Protein AF-A0A1Q3CTD2-F1 (afdb_monomer_lite)

pLDDT: mean 78.39, std 18.93, range [36.75, 97.44]

Structure (mmCIF, N/CA/C/O backbone):
data_AF-A0A1Q3CTD2-F1
#
_entry.id   AF-A0A1Q3CTD2-F1
#
loop_
_atom_site.group_PDB
_atom_site.id
_atom_site.type_symbol
_atom_site.label_atom_id
_atom_site.label_alt_id
_atom_site.label_comp_id
_atom_site.label_asym_id
_atom_site.label_entity_id
_atom_site.label_seq_id
_atom_site.pdbx_PDB_ins_code
_atom_site.Cartn_x
_atom_site.Cartn_y
_atom_site.Cartn_z
_atom_site.occupancy
_atom_site.B_iso_or_equiv
_atom_site.auth_seq_id
_atom_site.auth_comp_id
_atom_site.auth_asym_id
_atom_site.auth_atom_id
_atom_site.pdbx_PDB_model_num
ATOM 1 N N . ALA A 1 1 ? -56.723 -56.336 -49.864 1.00 36.75 1 ALA A N 1
ATOM 2 C CA . ALA A 1 1 ? -56.429 -55.678 -48.579 1.00 36.75 1 ALA A CA 1
ATOM 3 C C . ALA A 1 1 ? -57.142 -54.336 -48.660 1.00 36.75 1 ALA A C 1
ATOM 5 O O . ALA A 1 1 ? -56.792 -53.576 -49.548 1.00 36.75 1 ALA A O 1
ATOM 6 N N . THR A 1 2 ? -58.337 -54.125 -48.093 1.00 57.25 2 THR A N 1
ATOM 7 C CA . THR A 1 2 ? -58.716 -54.082 -46.658 1.00 57.25 2 THR A CA 1
ATOM 8 C C . THR A 1 2 ? -57.668 -53.342 -45.829 1.00 57.25 2 THR A C 1
ATOM 10 O O . THR A 1 2 ? -56.484 -53.605 -46.013 1.00 57.25 2 THR A O 1
ATOM 13 N N . TRP A 1 3 ? -58.108 -52.371 -45.032 1.00 60.22 3 TRP A N 1
ATOM 14 C CA . TRP A 1 3 ? -57.888 -52.209 -43.589 1.00 60.22 3 TRP A CA 1
ATOM 15 C C . TRP A 1 3 ? -58.728 -50.981 -43.204 1.00 60.22 3 TRP A C 1
ATOM 17 O O . TRP A 1 3 ? -58.391 -49.837 -43.497 1.00 60.22 3 TRP A O 1
ATOM 27 N N . ASP A 1 4 ? -59.920 -51.320 -42.731 1.00 63.75 4 ASP A N 1
ATOM 28 C CA . ASP A 1 4 ? -60.794 -50.523 -41.882 1.00 63.75 4 ASP A CA 1
ATOM 29 C C . ASP A 1 4 ? -60.269 -50.723 -40.453 1.00 63.75 4 ASP A C 1
ATOM 31 O O . ASP A 1 4 ? -59.834 -51.835 -40.160 1.00 63.75 4 ASP A O 1
ATOM 35 N N . ASP A 1 5 ? -60.241 -49.673 -39.635 1.00 56.53 5 ASP A N 1
ATOM 36 C CA . ASP A 1 5 ? -60.400 -49.728 -38.173 1.00 56.53 5 ASP A CA 1
ATOM 37 C C . ASP A 1 5 ? -60.320 -48.286 -37.643 1.00 56.53 5 ASP A C 1
ATOM 39 O O . ASP A 1 5 ? -59.282 -47.632 -37.726 1.00 56.53 5 ASP A O 1
ATOM 43 N N . SER A 1 6 ? -61.465 -47.659 -37.386 1.00 61.56 6 SER A N 1
ATOM 44 C CA . SER A 1 6 ? -62.251 -47.754 -36.144 1.00 61.56 6 SER A CA 1
ATOM 45 C C . SER A 1 6 ? -61.797 -46.682 -35.147 1.00 61.56 6 SER A C 1
ATOM 47 O O . SER A 1 6 ? -60.730 -46.771 -34.543 1.00 61.56 6 SER A O 1
ATOM 49 N N . ASP A 1 7 ? -62.641 -45.650 -35.040 1.00 63.81 7 ASP A N 1
ATOM 50 C CA . ASP A 1 7 ? -62.795 -44.762 -33.884 1.00 63.81 7 ASP A CA 1
ATOM 51 C C . ASP A 1 7 ? -62.820 -45.576 -32.589 1.00 63.81 7 ASP A C 1
ATOM 53 O O . ASP A 1 7 ? -63.501 -46.592 -32.563 1.00 63.81 7 ASP A O 1
ATOM 57 N N . GLU A 1 8 ? -62.165 -45.088 -31.532 1.00 55.12 8 GLU A N 1
ATOM 58 C CA . GLU A 1 8 ? -62.672 -45.158 -30.157 1.00 55.12 8 GLU A CA 1
ATOM 59 C C . GLU A 1 8 ? -62.048 -44.00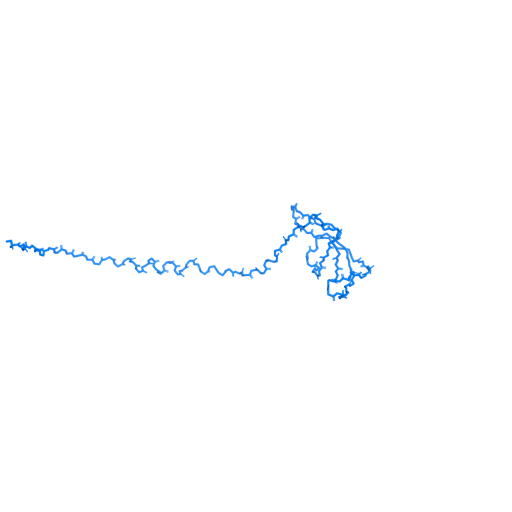4 -29.345 1.00 55.12 8 GLU A C 1
ATOM 61 O O . GLU A 1 8 ? -60.852 -43.995 -29.059 1.00 55.12 8 GLU A O 1
ATOM 66 N N . SER A 1 9 ? -62.893 -43.006 -29.052 1.00 52.72 9 SER A N 1
ATOM 67 C CA . SER A 1 9 ? -63.101 -42.303 -27.765 1.00 52.72 9 SER A CA 1
ATOM 68 C C . SER A 1 9 ? -61.986 -42.386 -26.701 1.00 52.72 9 SER A C 1
ATOM 70 O O . SER A 1 9 ? -61.457 -43.448 -26.415 1.00 52.72 9 SER A O 1
ATOM 72 N N . SER A 1 10 ? -61.667 -41.371 -25.906 1.00 52.78 10 SER A N 1
ATOM 73 C CA . SER A 1 10 ? -62.443 -40.251 -25.372 1.00 52.78 10 SER A CA 1
ATOM 74 C C . SER A 1 10 ? -61.494 -39.465 -24.466 1.00 52.78 10 SER A C 1
ATOM 76 O O . SER A 1 10 ? -60.548 -40.057 -23.946 1.00 52.78 10 SER A O 1
ATOM 78 N N . SER A 1 11 ? -61.892 -38.232 -24.146 1.00 48.03 11 SER A N 1
ATOM 79 C CA . SER A 1 11 ? -61.673 -37.612 -22.835 1.00 48.03 11 SER A CA 1
ATOM 80 C C . SER A 1 11 ? -60.250 -37.202 -22.492 1.00 48.03 11 SER A C 1
ATOM 82 O O . SER A 1 11 ? -59.280 -37.896 -22.741 1.00 48.03 11 SER A O 1
ATOM 84 N N . ASP A 1 12 ? -60.009 -36.123 -21.791 1.00 47.78 12 ASP A N 1
ATOM 85 C CA . ASP A 1 12 ? -60.735 -34.944 -21.345 1.00 47.78 12 ASP A CA 1
ATOM 86 C C . ASP A 1 12 ? -59.566 -34.077 -20.838 1.00 47.78 12 ASP A C 1
ATOM 88 O O . ASP A 1 12 ? -58.531 -34.613 -20.437 1.00 47.78 12 ASP A O 1
ATOM 92 N N . GLU A 1 13 ? -59.705 -32.761 -20.935 1.00 54.94 13 GLU A N 1
ATOM 93 C CA . GLU A 1 13 ? -59.031 -31.765 -20.092 1.00 54.94 13 GLU A CA 1
ATOM 94 C C . GLU A 1 13 ? -58.036 -32.322 -19.051 1.00 54.94 13 GLU A C 1
ATOM 96 O O . GLU A 1 13 ? -58.441 -32.895 -18.042 1.00 54.94 13 GLU A O 1
ATOM 101 N N . ASP A 1 14 ? -56.744 -32.044 -19.219 1.00 49.88 14 ASP A N 1
ATOM 102 C CA . ASP A 1 14 ? -55.897 -31.828 -18.047 1.00 49.88 14 ASP A CA 1
ATOM 103 C C . ASP A 1 14 ? -55.070 -30.567 -18.277 1.00 49.88 14 ASP A C 1
ATOM 105 O O . ASP A 1 14 ? -53.931 -30.551 -18.752 1.00 49.88 14 ASP A O 1
ATOM 109 N N . SER A 1 15 ? -55.758 -29.466 -18.001 1.00 56.34 15 SER A N 1
ATOM 110 C CA . SER A 1 15 ? -55.337 -28.074 -17.976 1.00 56.34 15 SER A CA 1
ATOM 111 C C . SER A 1 15 ? -54.268 -27.847 -16.885 1.00 56.34 15 SER A C 1
ATOM 113 O O . SER A 1 15 ? -54.455 -27.079 -15.944 1.00 56.34 15 SER A O 1
ATOM 115 N N . ASN A 1 16 ? -53.126 -28.534 -16.991 1.00 56.12 16 ASN A N 1
ATOM 116 C CA . ASN A 1 16 ? -52.033 -28.470 -16.011 1.00 56.12 16 ASN A CA 1
ATOM 117 C C . ASN A 1 16 ? -50.704 -27.952 -16.598 1.00 56.12 16 ASN A C 1
ATOM 119 O O . ASN A 1 16 ? -49.802 -27.556 -15.864 1.00 56.12 16 ASN A O 1
ATOM 123 N N . GLU A 1 17 ? -50.561 -27.878 -17.922 1.00 49.97 17 GLU A N 1
ATOM 124 C CA . GLU A 1 17 ? -49.283 -27.466 -18.525 1.00 49.97 17 GLU A CA 1
ATOM 125 C C . GLU A 1 17 ? -49.022 -25.949 -18.457 1.00 49.97 17 GLU A C 1
ATOM 127 O O . GLU A 1 17 ? -47.878 -25.505 -18.564 1.00 49.97 17 GLU A O 1
ATOM 132 N N . GLU A 1 18 ? -50.051 -25.133 -18.207 1.00 50.81 18 GLU A N 1
ATOM 133 C CA . GLU A 1 18 ? -49.903 -23.674 -18.069 1.00 50.81 18 GLU A CA 1
ATOM 134 C C . GLU A 1 18 ? -49.562 -23.225 -16.637 1.00 50.81 18 GLU A C 1
ATOM 136 O O . GLU A 1 18 ? -48.939 -22.180 -16.446 1.00 50.81 18 GLU A O 1
ATOM 141 N N . VAL A 1 19 ? -49.874 -24.029 -15.611 1.00 53.34 19 VAL A N 1
ATOM 142 C CA . VAL A 1 19 ? -49.582 -23.678 -14.204 1.00 53.34 19 VAL A CA 1
ATOM 143 C C . VAL A 1 19 ? -48.081 -23.765 -13.914 1.00 53.34 19 VAL A C 1
ATOM 145 O O . VAL A 1 19 ? -47.530 -22.933 -13.190 1.00 53.34 19 VAL A O 1
ATOM 148 N N . ALA A 1 20 ? -47.395 -24.729 -14.535 1.00 54.53 20 ALA A N 1
ATOM 149 C CA . ALA A 1 20 ? -45.946 -24.884 -14.421 1.00 54.53 20 ALA A CA 1
ATOM 150 C C . ALA A 1 20 ? -45.183 -23.670 -14.984 1.00 54.53 20 ALA A C 1
ATOM 152 O O . ALA A 1 20 ? -44.158 -23.268 -14.436 1.00 54.53 20 ALA A O 1
ATOM 153 N N . GLN A 1 21 ? -45.716 -23.050 -16.041 1.00 51.62 21 GLN A N 1
ATOM 154 C CA . GLN A 1 21 ? -45.110 -21.887 -16.691 1.00 51.62 21 GLN A CA 1
ATOM 155 C C . GLN A 1 21 ? -45.269 -20.613 -15.845 1.00 51.62 21 GLN A C 1
ATOM 157 O O . GLN A 1 21 ? -44.356 -19.791 -15.792 1.00 51.62 21 GLN A O 1
ATOM 162 N N . ILE A 1 22 ? -46.384 -20.476 -15.116 1.00 54.19 22 ILE A N 1
ATOM 163 C CA . ILE A 1 22 ? -46.608 -19.363 -14.177 1.00 54.19 22 ILE A CA 1
ATOM 164 C C . ILE A 1 22 ? -45.712 -19.496 -12.936 1.00 54.19 22 ILE A C 1
ATOM 166 O O . ILE A 1 22 ? -45.167 -18.501 -12.462 1.00 54.19 22 ILE A O 1
ATOM 170 N N . ALA A 1 23 ? -45.515 -20.715 -12.422 1.00 52.69 23 ALA A N 1
ATOM 171 C CA . ALA A 1 23 ? -44.669 -20.951 -11.250 1.00 52.69 23 ALA A CA 1
ATOM 172 C C . ALA A 1 23 ? -43.179 -20.664 -11.517 1.00 52.69 23 ALA A C 1
ATOM 174 O O . ALA A 1 23 ? -42.480 -20.201 -10.61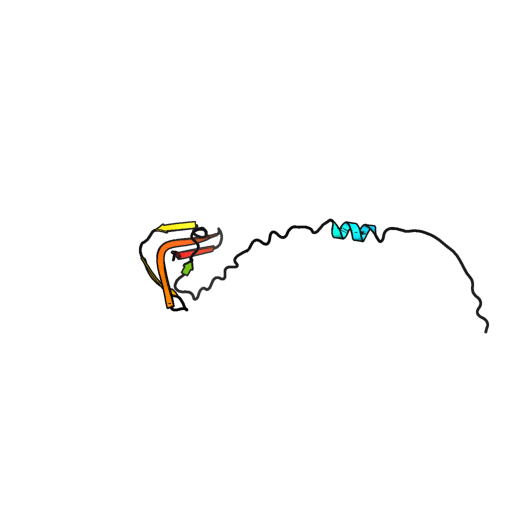7 1.00 52.69 23 ALA A O 1
ATOM 175 N N . LEU A 1 24 ? -42.706 -20.889 -12.749 1.00 45.12 24 LEU A N 1
ATOM 176 C CA . LEU A 1 24 ? -41.314 -20.637 -13.132 1.00 45.12 24 LEU A CA 1
ATOM 177 C C . LEU A 1 24 ? -40.994 -19.137 -13.269 1.00 45.12 24 LEU A C 1
ATOM 179 O O . LEU A 1 24 ? -39.880 -18.728 -12.969 1.00 45.12 24 LEU A O 1
ATOM 183 N N . MET A 1 25 ? -41.971 -18.303 -13.644 1.00 53.97 25 MET A N 1
ATOM 184 C CA . MET A 1 25 ? -41.799 -16.842 -13.700 1.00 53.97 25 MET A CA 1
ATOM 185 C C . MET A 1 25 ? -41.863 -16.154 -12.326 1.00 53.97 25 MET A C 1
ATOM 187 O O . MET A 1 25 ? -41.480 -14.995 -12.216 1.00 53.97 25 MET A O 1
ATOM 191 N N . ALA A 1 26 ? -42.343 -16.834 -11.280 1.00 58.59 26 ALA A N 1
ATOM 192 C CA . ALA A 1 26 ? -42.581 -16.225 -9.968 1.00 58.59 26 ALA A CA 1
ATOM 193 C C . ALA A 1 26 ? -41.435 -16.408 -8.953 1.00 58.59 26 ALA A C 1
ATOM 195 O O . ALA A 1 26 ? -41.528 -15.866 -7.852 1.00 58.59 26 ALA A O 1
ATOM 196 N N . LEU A 1 27 ? -40.389 -17.185 -9.273 1.00 54.28 27 LEU A N 1
ATOM 197 C CA . LEU A 1 27 ? -39.361 -17.575 -8.296 1.00 54.28 27 LEU A CA 1
ATOM 198 C C . LEU A 1 27 ? -37.941 -17.069 -8.558 1.00 54.28 27 LEU A C 1
ATOM 200 O O . LEU A 1 27 ? -37.103 -17.249 -7.682 1.00 54.28 27 LEU A O 1
ATOM 204 N N . GLU A 1 28 ? -37.655 -16.390 -9.665 1.00 56.34 28 GLU A N 1
ATOM 205 C CA . GLU A 1 28 ? -36.302 -15.867 -9.914 1.00 56.34 28 GLU A CA 1
ATOM 206 C C . GLU A 1 28 ? -36.328 -14.434 -10.465 1.00 56.34 28 GLU A C 1
ATOM 208 O O . GLU A 1 28 ? -35.670 -14.102 -11.439 1.00 56.34 28 GLU A O 1
ATOM 213 N N . GLU A 1 29 ? -37.057 -13.545 -9.789 1.00 56.19 29 GLU A N 1
ATOM 214 C CA . GLU A 1 29 ? -36.533 -12.194 -9.546 1.00 56.19 29 GLU A CA 1
ATOM 215 C C . GLU A 1 29 ? -35.881 -12.214 -8.155 1.00 56.19 29 GLU A C 1
ATOM 217 O O . GLU A 1 29 ? -36.305 -11.543 -7.216 1.00 56.19 29 GLU A O 1
ATOM 222 N N . GLN A 1 30 ? -34.835 -13.031 -7.988 1.00 54.91 30 GLN A N 1
ATOM 223 C CA . GLN A 1 30 ? -33.742 -12.514 -7.180 1.00 54.91 30 GLN A CA 1
ATOM 224 C C . GLN A 1 30 ? -33.179 -11.393 -8.035 1.00 54.91 30 GLN A C 1
ATOM 226 O O . GLN A 1 30 ? -32.569 -11.650 -9.069 1.00 54.91 30 GLN A O 1
ATOM 231 N N . GLU A 1 31 ? -33.452 -10.156 -7.631 1.00 58.41 31 GLU A N 1
ATOM 232 C CA . GLU A 1 31 ? -32.537 -9.068 -7.921 1.00 58.41 31 GLU A CA 1
ATOM 233 C C . GLU A 1 31 ? -31.159 -9.598 -7.509 1.00 58.41 31 GLU A C 1
ATOM 235 O O . GLU A 1 31 ? -30.827 -9.684 -6.324 1.00 58.41 31 GLU A O 1
ATOM 240 N N . GLU A 1 32 ? -30.387 -10.077 -8.487 1.00 56.22 32 GLU A N 1
ATOM 241 C CA . GLU A 1 32 ? -28.945 -10.028 -8.395 1.00 56.22 32 GLU A CA 1
ATOM 242 C C . GLU A 1 32 ? -28.678 -8.538 -8.210 1.00 56.22 32 GLU A C 1
ATOM 244 O O . GLU A 1 32 ? -28.647 -7.765 -9.167 1.00 56.22 32 GLU A O 1
ATOM 249 N N . GLU A 1 33 ? -28.620 -8.100 -6.948 1.00 57.03 33 GLU A N 1
ATOM 250 C CA . GLU A 1 33 ? -27.876 -6.905 -6.618 1.00 57.03 33 GLU A CA 1
ATOM 251 C C . GLU A 1 33 ? -26.501 -7.185 -7.206 1.00 57.03 33 GLU A C 1
ATOM 253 O O . GLU A 1 33 ? -25.738 -7.991 -6.672 1.00 57.03 33 GLU A O 1
ATOM 258 N N . GLU A 1 34 ? -26.250 -6.611 -8.381 1.00 55.53 34 GLU A N 1
ATOM 259 C CA . GLU A 1 34 ? -24.948 -6.551 -9.011 1.00 55.53 34 GLU A CA 1
ATOM 260 C C . GLU A 1 34 ? -24.098 -5.710 -8.056 1.00 55.53 34 GLU A C 1
ATOM 262 O O . GLU A 1 34 ? -23.922 -4.501 -8.202 1.00 55.53 34 GLU A O 1
ATOM 267 N N . SER A 1 35 ? -23.658 -6.331 -6.962 1.00 61.94 35 SER A N 1
ATOM 268 C CA . SER A 1 35 ? -22.558 -5.826 -6.185 1.00 61.94 35 SER A CA 1
ATOM 269 C C . SER A 1 35 ? -21.412 -5.787 -7.182 1.00 61.94 35 SER A C 1
ATOM 271 O O . SER A 1 35 ? -21.032 -6.806 -7.756 1.00 61.94 35 SER A O 1
ATOM 273 N N . ASP A 1 36 ? -20.888 -4.593 -7.443 1.00 63.88 36 ASP A N 1
ATOM 274 C CA . ASP A 1 36 ? -19.626 -4.408 -8.152 1.00 63.88 36 ASP A CA 1
ATOM 275 C C . ASP A 1 36 ? -18.509 -5.036 -7.296 1.00 63.88 36 ASP A C 1
ATOM 277 O O . ASP A 1 36 ? -17.715 -4.355 -6.634 1.00 63.88 36 ASP A O 1
ATOM 281 N N . GLU A 1 37 ? -18.482 -6.367 -7.219 1.00 68.69 37 GLU A N 1
ATOM 282 C CA . GLU A 1 37 ? -17.548 -7.131 -6.417 1.00 68.69 37 GLU A CA 1
ATOM 283 C C . GLU A 1 37 ? -16.195 -7.011 -7.092 1.00 68.69 37 GLU A C 1
ATOM 285 O O . GLU A 1 37 ? -15.834 -7.781 -7.983 1.00 68.69 37 GLU A O 1
ATOM 290 N N . THR A 1 38 ? -15.432 -6.002 -6.681 1.00 73.69 38 THR A N 1
ATOM 291 C CA . THR A 1 38 ? -14.063 -5.822 -7.148 1.00 73.69 38 THR A CA 1
ATOM 292 C C . THR A 1 38 ? -13.280 -7.087 -6.802 1.00 73.69 38 THR A C 1
ATOM 294 O O . THR A 1 38 ? -12.958 -7.334 -5.640 1.00 73.69 38 THR A O 1
ATOM 297 N N . GLN A 1 39 ? -12.993 -7.914 -7.809 1.00 80.50 39 GLN A N 1
ATOM 298 C CA . GLN A 1 39 ? -12.212 -9.136 -7.647 1.00 80.50 39 GLN A CA 1
ATOM 299 C C . GLN A 1 39 ? -10.737 -8.780 -7.429 1.00 80.50 39 GLN A C 1
ATOM 301 O O . GLN A 1 39 ? -10.137 -8.043 -8.213 1.00 80.50 39 GLN A O 1
ATOM 306 N N . TRP A 1 40 ? -10.136 -9.327 -6.370 1.00 83.12 40 TRP A N 1
ATOM 307 C CA . TRP A 1 40 ? -8.726 -9.117 -6.033 1.00 83.12 40 TRP A CA 1
ATOM 308 C C . TRP A 1 40 ? -7.899 -10.358 -6.352 1.00 83.12 40 TRP A C 1
ATOM 310 O O . TRP A 1 40 ? -8.240 -11.467 -5.945 1.00 83.12 40 TRP A O 1
ATOM 320 N N . TYR A 1 41 ? -6.755 -10.154 -7.002 1.00 85.00 41 TYR A N 1
ATOM 321 C CA . TYR A 1 41 ? -5.761 -11.197 -7.241 1.00 85.00 41 TYR A CA 1
ATOM 322 C C . TYR A 1 41 ? -4.527 -10.944 -6.379 1.00 85.00 41 TYR A C 1
ATOM 324 O O . TYR A 1 41 ? -4.020 -9.823 -6.317 1.00 85.00 41 TYR A O 1
ATOM 332 N N . LEU A 1 42 ? -4.036 -11.990 -5.713 1.00 86.44 42 LEU A N 1
ATOM 333 C CA . LEU A 1 42 ? -2.818 -11.921 -4.913 1.00 86.44 42 LEU A CA 1
ATOM 334 C C . LEU A 1 42 ? -1.620 -12.384 -5.746 1.00 86.44 42 LEU A C 1
ATOM 336 O O . LEU A 1 42 ? -1.563 -13.542 -6.156 1.00 86.44 42 LEU A O 1
ATOM 340 N N . ASP A 1 43 ? -0.649 -11.495 -5.945 1.00 87.25 43 ASP A N 1
ATOM 341 C CA . ASP A 1 43 ? 0.613 -11.799 -6.619 1.00 87.25 43 ASP A CA 1
ATOM 342 C C . ASP A 1 43 ? 1.766 -11.839 -5.609 1.00 87.25 43 ASP A C 1
ATOM 344 O O . ASP A 1 43 ? 2.235 -10.807 -5.125 1.00 87.25 43 ASP A O 1
ATOM 348 N N . SER A 1 44 ? 2.257 -13.044 -5.307 1.00 85.88 44 SER A N 1
ATOM 349 C CA . SER A 1 44 ? 3.402 -13.239 -4.409 1.00 85.88 44 SER A CA 1
ATOM 350 C C . SER A 1 44 ? 4.725 -12.702 -4.969 1.00 85.88 44 SER A C 1
ATOM 352 O O . SER A 1 44 ? 5.693 -12.585 -4.218 1.00 85.88 44 SER A O 1
ATOM 354 N N . GLY A 1 45 ? 4.800 -12.412 -6.272 1.00 90.38 45 GLY A N 1
ATOM 355 C CA . GLY A 1 45 ? 5.960 -11.789 -6.911 1.00 90.38 45 GLY A CA 1
ATOM 356 C C . GLY A 1 45 ? 6.007 -10.267 -6.748 1.00 90.38 45 GLY A C 1
ATOM 357 O O . GLY A 1 45 ? 7.039 -9.651 -7.030 1.00 90.38 45 GLY A O 1
ATOM 358 N N . CYS A 1 46 ? 4.926 -9.644 -6.272 1.00 87.75 46 CYS A N 1
ATOM 359 C CA . CYS A 1 46 ? 4.854 -8.199 -6.135 1.00 87.75 46 CYS A CA 1
ATOM 360 C C . CYS A 1 46 ? 5.655 -7.705 -4.919 1.00 87.75 46 CYS A C 1
ATOM 362 O O . CYS A 1 46 ? 5.406 -8.073 -3.772 1.00 87.75 46 CYS A O 1
ATOM 364 N N . SER A 1 47 ? 6.629 -6.822 -5.158 1.00 86.25 47 SER A N 1
ATOM 365 C CA . SER A 1 47 ? 7.501 -6.299 -4.093 1.00 86.25 47 SER A CA 1
ATOM 366 C C . SER A 1 47 ? 6.879 -5.155 -3.283 1.00 86.25 47 SER A C 1
ATOM 368 O O . SER A 1 47 ? 7.281 -4.913 -2.142 1.00 86.25 47 SER A O 1
ATOM 370 N N . LYS A 1 48 ? 5.923 -4.417 -3.862 1.00 89.69 48 LYS A N 1
ATOM 371 C CA . LYS A 1 48 ? 5.288 -3.239 -3.255 1.00 89.69 48 LYS A CA 1
ATOM 372 C C . LYS A 1 48 ? 3.816 -3.181 -3.635 1.00 89.69 48 LYS A C 1
ATOM 374 O O . LYS A 1 48 ? 3.480 -3.211 -4.809 1.00 89.69 48 LYS A O 1
ATOM 379 N N . HIS A 1 49 ? 2.970 -3.012 -2.628 1.00 93.00 49 HIS A N 1
ATOM 380 C CA . HIS A 1 49 ? 1.521 -3.004 -2.774 1.00 93.00 49 HIS A CA 1
ATOM 381 C C . HIS A 1 49 ? 0.999 -1.584 -2.563 1.00 93.00 49 HIS A C 1
ATOM 383 O O . HIS A 1 49 ? 1.507 -0.851 -1.708 1.00 93.00 49 HIS A O 1
ATOM 389 N N . MET A 1 50 ? -0.018 -1.190 -3.322 1.00 94.62 50 MET A N 1
ATOM 390 C CA . MET A 1 50 ? -0.633 0.127 -3.198 1.00 94.62 50 MET A CA 1
ATOM 391 C C . MET A 1 50 ? -2.118 0.099 -3.557 1.00 94.62 50 MET A C 1
ATOM 393 O O . MET A 1 50 ? -2.549 -0.757 -4.324 1.00 94.62 50 MET A O 1
ATOM 397 N N . THR A 1 51 ? -2.882 1.042 -3.011 1.00 93.88 51 THR A N 1
ATOM 398 C CA . THR A 1 51 ? -4.296 1.250 -3.342 1.00 93.88 51 THR A CA 1
ATOM 399 C C . THR A 1 51 ? -4.650 2.737 -3.312 1.00 93.88 51 THR A C 1
ATOM 401 O O . THR A 1 51 ? -4.073 3.505 -2.537 1.00 93.88 51 THR A O 1
ATOM 404 N N . GLY A 1 52 ? -5.600 3.133 -4.159 1.00 94.31 52 GLY A N 1
ATOM 405 C CA . GLY A 1 52 ? -6.228 4.458 -4.137 1.00 94.31 52 GLY A CA 1
ATOM 406 C C . GLY A 1 52 ? -7.497 4.513 -3.282 1.00 94.31 52 GLY A C 1
ATOM 407 O O . GLY A 1 52 ? -8.072 5.586 -3.118 1.00 94.31 52 GLY A O 1
ATOM 408 N N . ASP A 1 53 ? -7.934 3.381 -2.720 1.00 94.00 53 ASP A N 1
ATOM 409 C CA . ASP A 1 53 ? -9.117 3.311 -1.868 1.00 94.00 53 ASP A CA 1
ATOM 410 C C . ASP A 1 53 ? -8.730 3.140 -0.395 1.00 94.00 53 ASP A C 1
ATOM 412 O O . ASP A 1 53 ? -8.126 2.147 0.022 1.00 94.00 53 ASP A O 1
ATOM 416 N N . LYS A 1 54 ? -9.096 4.140 0.409 1.00 94.62 54 LYS A N 1
ATOM 417 C CA . LYS A 1 54 ? -8.835 4.161 1.847 1.00 94.62 54 LYS A CA 1
ATOM 418 C C . LYS A 1 54 ? -9.755 3.210 2.626 1.00 94.62 54 LYS A C 1
ATOM 420 O O . LYS A 1 54 ? -9.390 2.811 3.732 1.00 94.62 54 LYS A O 1
ATOM 425 N N . SER A 1 55 ? -10.920 2.857 2.083 1.00 93.38 55 SER A N 1
ATOM 426 C CA . SER A 1 55 ? -11.924 2.016 2.750 1.00 93.38 55 SER A CA 1
ATOM 427 C C . SER A 1 55 ? -11.428 0.588 3.013 1.00 93.38 55 SER A C 1
ATOM 429 O O . SER A 1 55 ? -11.839 -0.050 3.977 1.00 93.38 55 SER A O 1
ATOM 431 N N . LEU A 1 56 ? -10.467 0.125 2.211 1.00 92.06 56 LEU A N 1
ATOM 432 C CA . LEU A 1 56 ? -9.912 -1.229 2.266 1.00 92.06 56 LEU A CA 1
ATOM 433 C C . LEU A 1 56 ? -8.958 -1.462 3.447 1.00 92.06 56 LEU A C 1
ATOM 435 O O . LEU A 1 56 ? -8.574 -2.601 3.727 1.00 92.06 56 LEU A O 1
ATOM 439 N N . PHE A 1 57 ? -8.516 -0.399 4.123 1.00 95.12 57 PHE A N 1
ATOM 440 C CA . PHE A 1 57 ? -7.557 -0.510 5.216 1.00 95.12 57 PHE A CA 1
ATOM 441 C C . PHE A 1 57 ? -8.224 -0.943 6.519 1.00 95.12 57 PHE A C 1
ATOM 443 O O . PHE A 1 57 ? -9.022 -0.216 7.102 1.00 95.12 57 PHE A O 1
ATOM 450 N N . VAL A 1 58 ? -7.773 -2.080 7.049 1.00 95.88 58 VAL A N 1
ATOM 451 C CA . VAL A 1 58 ? -8.090 -2.522 8.416 1.00 95.88 58 VAL A CA 1
ATOM 452 C C . VAL A 1 58 ? -7.269 -1.725 9.434 1.00 95.88 58 VAL A C 1
ATOM 454 O O . VAL A 1 58 ? -7.754 -1.360 10.502 1.00 95.88 58 VAL A O 1
ATOM 457 N N . LYS A 1 59 ? -6.011 -1.423 9.091 1.00 96.50 59 LYS A N 1
ATOM 458 C CA . LYS A 1 59 ? -5.135 -0.530 9.858 1.00 96.50 59 LYS A CA 1
ATOM 459 C C . LYS A 1 59 ? -4.561 0.516 8.919 1.00 96.50 59 LYS A C 1
ATOM 461 O O . LYS A 1 59 ? -3.967 0.150 7.909 1.00 96.50 59 LYS A O 1
ATOM 466 N N . TYR A 1 60 ? -4.683 1.788 9.281 1.00 97.44 60 TYR A N 1
ATOM 467 C CA . TYR A 1 60 ? -4.168 2.907 8.500 1.00 97.44 60 TYR A CA 1
ATOM 468 C C . TYR A 1 60 ? -3.354 3.852 9.380 1.00 97.44 60 TYR A C 1
ATOM 470 O O . TYR A 1 60 ? -3.823 4.293 10.429 1.00 97.44 60 TYR A O 1
ATOM 478 N N . GLU A 1 61 ? -2.158 4.200 8.921 1.00 97.44 61 GLU A N 1
ATOM 479 C CA . GLU A 1 61 ? -1.300 5.207 9.531 1.00 97.44 61 GLU 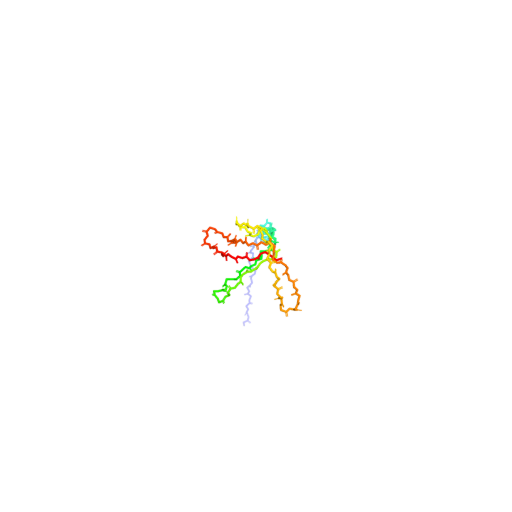A CA 1
ATOM 480 C C . GLU A 1 61 ? -1.034 6.317 8.501 1.00 97.44 61 GLU A C 1
ATOM 482 O O . GLU A 1 61 ? -0.434 6.055 7.449 1.00 97.44 61 GLU A O 1
ATOM 487 N N . PRO A 1 62 ? -1.493 7.560 8.752 1.00 97.12 62 PRO A N 1
ATOM 488 C CA . PRO A 1 62 ? -1.177 8.678 7.875 1.00 97.12 62 PRO A CA 1
ATOM 489 C C . PRO A 1 62 ? 0.329 8.927 7.887 1.00 97.12 62 PRO A C 1
ATOM 491 O O . PRO A 1 62 ? 0.973 8.925 8.937 1.00 97.12 62 PRO A O 1
ATOM 494 N N . LYS A 1 63 ? 0.891 9.147 6.703 1.00 94.94 63 LYS A N 1
ATOM 495 C CA . LYS A 1 63 ? 2.320 9.378 6.519 1.00 94.94 63 LYS A CA 1
ATOM 496 C C . LYS A 1 63 ? 2.524 10.211 5.270 1.00 94.94 63 LYS A C 1
ATOM 498 O O . LYS A 1 63 ? 2.111 9.798 4.192 1.00 94.94 63 LYS A O 1
ATOM 503 N N . GLU A 1 64 ? 3.222 11.330 5.405 1.00 92.69 64 GLU A N 1
ATOM 504 C CA . GLU A 1 64 ? 3.738 12.039 4.238 1.00 92.69 64 GLU A CA 1
ATOM 505 C C . GLU A 1 64 ? 4.931 11.261 3.683 1.00 92.69 64 GLU A C 1
ATOM 507 O O . GLU A 1 64 ? 6.004 11.191 4.288 1.00 92.69 64 GLU A O 1
ATOM 512 N N . GLY A 1 65 ? 4.695 10.574 2.567 1.00 91.25 65 GLY A N 1
ATOM 513 C CA . GLY A 1 65 ? 5.722 9.848 1.838 1.00 91.25 65 GLY A CA 1
ATOM 514 C C . GLY A 1 65 ? 6.203 10.603 0.601 1.00 91.25 65 GLY A C 1
ATOM 515 O O . GLY A 1 65 ? 5.912 11.778 0.397 1.00 91.25 65 GLY A O 1
ATOM 516 N N . GLY A 1 66 ? 6.960 9.893 -0.235 1.00 94.56 66 GLY A N 1
ATOM 517 C CA . GLY A 1 66 ? 7.341 10.374 -1.561 1.00 94.56 66 GLY A CA 1
ATOM 518 C C . GLY A 1 66 ? 6.225 10.198 -2.592 1.00 94.56 66 GLY A C 1
ATOM 519 O O . GLY A 1 66 ? 5.047 10.055 -2.263 1.00 94.56 66 GLY A O 1
ATOM 520 N N . GLU A 1 67 ? 6.625 10.163 -3.858 1.00 95.75 67 GLU A N 1
ATOM 521 C CA . GLU A 1 67 ? 5.732 9.927 -4.990 1.00 95.75 67 GLU A CA 1
ATOM 522 C C . GLU A 1 67 ? 5.996 8.550 -5.605 1.00 95.75 67 GLU A C 1
ATOM 524 O O . GLU A 1 67 ? 7.127 8.058 -5.600 1.00 95.75 67 GLU A O 1
ATOM 529 N N . VAL A 1 68 ? 4.950 7.935 -6.147 1.00 93.69 68 VAL A N 1
ATOM 530 C CA . VAL A 1 68 ? 5.037 6.756 -7.014 1.00 93.69 68 VAL A CA 1
ATOM 531 C C . VAL A 1 68 ? 4.757 7.184 -8.448 1.00 93.69 68 VAL A C 1
ATOM 533 O O . VAL A 1 68 ? 3.918 8.054 -8.673 1.00 93.69 68 VAL A O 1
ATOM 536 N N . THR A 1 69 ? 5.455 6.584 -9.408 1.00 95.12 69 THR A N 1
ATOM 537 C CA . THR A 1 69 ? 5.200 6.790 -10.838 1.00 95.12 69 THR A CA 1
ATOM 538 C C . THR A 1 69 ? 4.432 5.590 -11.374 1.00 95.12 69 THR A C 1
ATOM 540 O O . THR A 1 69 ? 4.852 4.450 -11.175 1.00 95.12 69 THR A O 1
ATOM 543 N N . PHE A 1 70 ? 3.315 5.848 -12.040 1.00 92.69 70 PHE A N 1
ATOM 544 C CA . PHE A 1 70 ? 2.464 4.842 -12.664 1.00 92.69 70 PHE A CA 1
ATOM 545 C C . PHE A 1 70 ? 2.967 4.467 -14.067 1.00 92.69 70 PHE A C 1
ATOM 547 O O . PHE A 1 70 ? 3.865 5.109 -14.616 1.00 92.69 70 PHE A O 1
ATOM 554 N N . GLY A 1 71 ? 2.384 3.423 -14.667 1.00 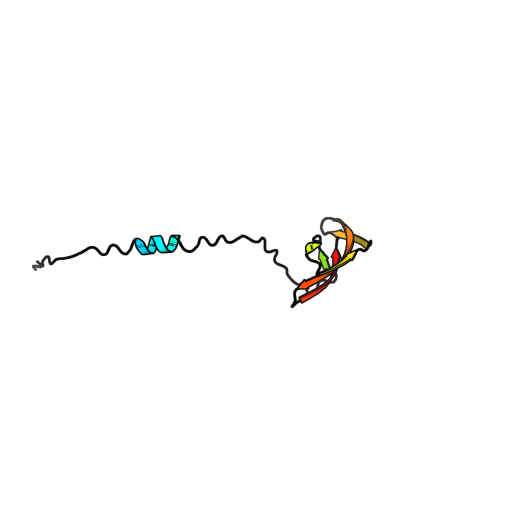92.69 71 GLY A N 1
ATOM 555 C CA . GLY A 1 71 ? 2.763 2.959 -16.010 1.00 92.69 71 GLY A CA 1
ATOM 556 C C . GLY A 1 71 ? 2.539 3.993 -17.123 1.00 92.69 71 GLY A C 1
ATOM 557 O O . GLY A 1 71 ? 3.187 3.927 -18.162 1.00 92.69 71 GLY A O 1
ATOM 558 N N . ASP A 1 72 ? 1.673 4.976 -16.888 1.00 95.62 72 ASP A N 1
ATOM 559 C CA . ASP A 1 72 ? 1.380 6.107 -17.775 1.00 95.62 72 ASP A CA 1
ATOM 560 C C . ASP A 1 72 ? 2.272 7.342 -17.514 1.00 95.62 72 ASP A C 1
ATOM 562 O O . ASP A 1 72 ? 2.073 8.391 -18.124 1.00 95.62 72 ASP A O 1
ATOM 566 N N . ASN A 1 73 ? 3.281 7.230 -16.642 1.00 95.12 73 ASN A N 1
ATOM 567 C CA . ASN A 1 73 ? 4.112 8.326 -16.121 1.00 95.12 73 ASN A CA 1
ATOM 568 C C . ASN A 1 73 ? 3.381 9.344 -15.233 1.00 95.12 73 ASN A C 1
ATOM 570 O O . ASN A 1 73 ? 4.004 10.326 -14.806 1.00 95.12 73 ASN A O 1
ATOM 574 N N . ALA A 1 74 ? 2.105 9.130 -14.901 1.00 96.12 74 ALA A N 1
ATOM 575 C CA . ALA A 1 74 ? 1.455 9.922 -13.869 1.00 96.12 74 ALA A CA 1
ATOM 576 C C . ALA A 1 74 ? 2.148 9.688 -12.519 1.00 96.12 74 ALA A C 1
ATOM 578 O O . ALA A 1 74 ? 2.788 8.657 -12.289 1.00 96.12 74 ALA A O 1
ATOM 579 N N . LYS A 1 75 ? 2.018 10.656 -11.608 1.00 95.88 75 LYS A N 1
ATOM 580 C CA . LYS A 1 75 ? 2.591 10.571 -10.263 1.00 95.88 75 LYS A CA 1
ATOM 581 C C . LYS A 1 75 ? 1.511 10.624 -9.196 1.00 95.88 75 LYS A C 1
ATOM 583 O O . LYS A 1 75 ? 0.644 11.493 -9.235 1.00 95.88 75 LYS A O 1
ATOM 588 N N . GLY A 1 76 ? 1.600 9.725 -8.224 1.00 95.44 76 GLY A N 1
ATOM 589 C CA . GLY A 1 76 ? 0.735 9.689 -7.048 1.00 95.44 76 GLY A CA 1
ATOM 590 C C . GLY A 1 76 ? 1.526 9.986 -5.780 1.00 95.44 76 GLY A C 1
ATOM 591 O O . GLY A 1 76 ? 2.629 9.472 -5.605 1.00 95.44 76 GLY A O 1
ATOM 592 N N . LYS A 1 77 ? 0.981 10.809 -4.883 1.00 97.19 77 LYS A N 1
ATOM 593 C CA . LYS A 1 77 ? 1.613 11.112 -3.590 1.00 97.19 77 LYS A CA 1
ATOM 594 C C . LYS A 1 77 ? 1.218 10.077 -2.556 1.00 97.19 77 LYS A C 1
ATOM 596 O O . LYS A 1 77 ? 0.035 9.850 -2.345 1.00 97.19 77 LYS A O 1
ATOM 601 N N . ILE A 1 78 ? 2.190 9.529 -1.842 1.00 97.12 78 ILE A N 1
ATOM 602 C CA . ILE A 1 78 ? 1.911 8.613 -0.739 1.00 97.12 78 ILE A CA 1
ATOM 603 C C . ILE A 1 78 ? 1.372 9.420 0.447 1.00 97.12 78 ILE A C 1
ATOM 605 O O . ILE A 1 78 ? 2.067 10.278 0.995 1.00 97.12 78 ILE A O 1
ATOM 609 N N . LYS A 1 79 ? 0.136 9.120 0.843 1.00 97.25 79 LYS A N 1
ATOM 610 C CA . LYS A 1 79 ? -0.602 9.778 1.935 1.00 97.25 79 LYS A CA 1
ATOM 611 C C . LYS A 1 79 ? -0.617 8.955 3.226 1.00 97.25 79 LYS A C 1
ATOM 613 O O . LYS A 1 79 ? -0.939 9.473 4.299 1.00 97.25 79 LYS A O 1
ATOM 618 N N . GLY A 1 80 ? -0.299 7.666 3.138 1.00 97.06 80 GLY A N 1
ATOM 619 C CA . GLY A 1 80 ? -0.283 6.772 4.287 1.00 97.06 80 GLY A CA 1
ATOM 620 C C . GLY A 1 80 ? 0.209 5.375 3.960 1.00 97.06 80 GLY A C 1
ATOM 621 O O . GLY A 1 80 ? 0.461 5.027 2.805 1.00 97.06 80 GLY A O 1
ATOM 622 N N . VAL A 1 81 ? 0.350 4.576 5.009 1.00 97.25 81 VAL A N 1
ATOM 623 C CA . VAL A 1 81 ? 0.682 3.156 4.925 1.00 97.25 81 VAL A CA 1
ATOM 624 C C . VAL A 1 81 ? -0.237 2.375 5.848 1.00 97.25 81 VAL A C 1
ATOM 626 O O . VAL A 1 81 ? -0.677 2.877 6.882 1.00 97.25 81 VAL A O 1
ATOM 629 N N . GLY A 1 82 ? -0.541 1.140 5.486 1.00 97.00 82 GLY A N 1
ATOM 630 C CA . GLY A 1 82 ? -1.420 0.330 6.302 1.00 97.00 82 GLY A CA 1
ATOM 631 C C . GLY A 1 82 ? -1.435 -1.137 5.928 1.00 97.00 82 GLY A C 1
ATOM 632 O O . GLY A 1 82 ? -0.559 -1.639 5.222 1.00 97.00 82 GLY A O 1
ATOM 633 N N . SER A 1 83 ? -2.426 -1.833 6.468 1.00 96.31 83 SER A N 1
ATOM 634 C CA . SER A 1 83 ? -2.709 -3.229 6.151 1.00 96.31 83 SER A CA 1
ATOM 635 C C . SER A 1 83 ? -4.146 -3.365 5.665 1.00 96.31 83 SER A C 1
ATOM 637 O O . SER A 1 83 ? -5.056 -2.805 6.282 1.00 96.31 83 SER A O 1
ATOM 639 N N . ILE A 1 84 ? -4.326 -4.113 4.580 1.00 94.69 84 ILE A N 1
ATOM 640 C CA . ILE A 1 84 ? -5.632 -4.485 4.020 1.00 94.69 84 ILE A CA 1
ATOM 641 C C . ILE A 1 84 ? -5.813 -5.996 4.171 1.00 94.69 84 ILE A C 1
ATOM 643 O O . ILE A 1 84 ? -4.824 -6.730 4.263 1.00 94.69 84 ILE A O 1
ATOM 647 N N . GLY A 1 85 ? -7.052 -6.474 4.188 1.00 91.44 85 GLY A N 1
ATOM 648 C CA . GLY A 1 85 ? -7.328 -7.906 4.255 1.00 91.44 85 GLY A CA 1
ATOM 649 C C . GLY A 1 85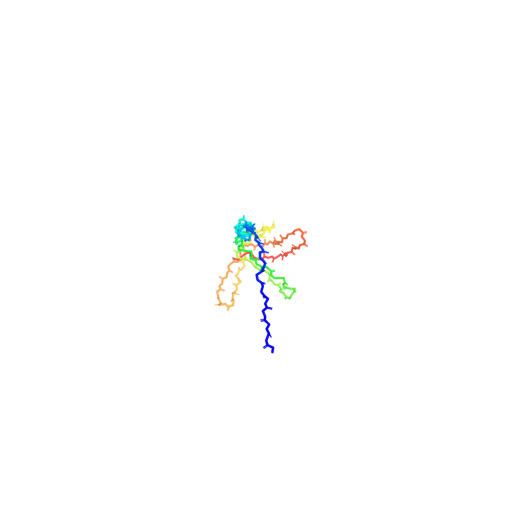 ? -8.603 -8.247 5.009 1.00 91.44 85 GLY A C 1
ATOM 650 O O . GLY A 1 85 ? -9.399 -7.377 5.352 1.00 91.44 85 GLY A O 1
ATOM 651 N N . ASN A 1 86 ? -8.774 -9.535 5.276 1.00 87.31 86 ASN A N 1
ATOM 652 C CA . ASN A 1 86 ? -9.903 -10.103 6.005 1.00 87.31 86 ASN A CA 1
ATOM 653 C C . ASN A 1 86 ? -9.403 -11.037 7.126 1.00 87.31 86 ASN A C 1
ATOM 655 O O . ASN A 1 86 ? -8.218 -11.058 7.453 1.00 87.31 86 ASN A O 1
ATOM 659 N N . LEU A 1 87 ? -10.298 -11.826 7.731 1.00 86.56 87 LEU A N 1
ATOM 660 C CA . LEU A 1 87 ? -9.938 -12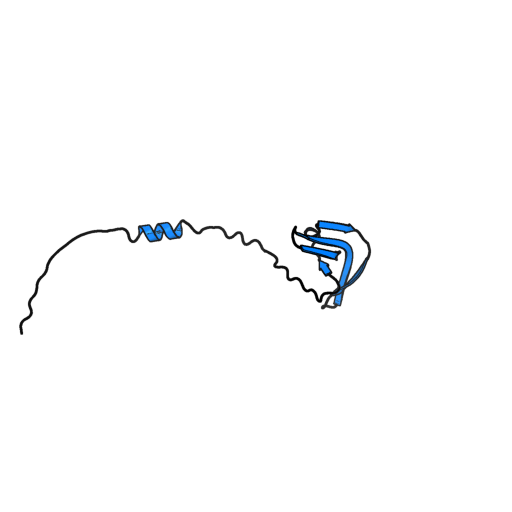.756 8.813 1.00 86.56 87 LEU A CA 1
ATOM 661 C C . LEU A 1 87 ? -8.946 -13.859 8.394 1.00 86.56 87 LEU A C 1
ATOM 663 O O . LEU A 1 87 ? -8.322 -14.464 9.262 1.00 86.56 87 LEU A O 1
ATOM 667 N N . LYS A 1 88 ? -8.830 -14.166 7.096 1.00 88.25 88 LYS A N 1
ATOM 668 C CA . LYS A 1 88 ? -7.996 -15.259 6.573 1.00 88.25 88 LYS A CA 1
ATOM 669 C C . LYS A 1 88 ? -6.668 -14.770 6.007 1.00 88.25 88 LYS A C 1
ATOM 671 O O . LYS A 1 88 ? -5.669 -15.473 6.131 1.00 88.25 88 LYS A O 1
ATOM 676 N N . THR A 1 89 ? -6.655 -13.609 5.360 1.00 89.25 89 THR A N 1
ATOM 677 C CA . THR A 1 89 ? -5.477 -13.089 4.658 1.00 89.25 89 THR A CA 1
ATOM 678 C C . THR A 1 89 ? -5.288 -11.603 4.922 1.00 89.25 89 THR A C 1
ATOM 680 O O . THR A 1 89 ? -6.249 -10.837 4.966 1.00 89.25 89 THR A O 1
ATOM 683 N N . SER A 1 90 ? -4.031 -11.183 5.065 1.00 91.69 90 SER A N 1
ATOM 684 C CA . SER A 1 90 ? -3.659 -9.779 5.227 1.00 91.69 90 SER A CA 1
ATOM 685 C C . SER A 1 90 ? -2.443 -9.429 4.382 1.00 91.69 90 SER A C 1
ATOM 687 O O . SER A 1 90 ? -1.460 -10.168 4.336 1.00 91.69 90 SER A O 1
ATOM 689 N N . ILE A 1 91 ? -2.497 -8.264 3.745 1.00 93.50 91 ILE A N 1
ATOM 690 C CA . ILE A 1 91 ? -1.372 -7.661 3.038 1.00 93.50 91 ILE A CA 1
ATOM 691 C C . ILE A 1 91 ? -0.907 -6.473 3.873 1.00 93.50 91 ILE A C 1
ATOM 693 O O . ILE A 1 91 ? -1.668 -5.540 4.135 1.00 93.50 91 ILE A O 1
ATOM 697 N N . HIS A 1 92 ? 0.347 -6.521 4.312 1.00 93.75 92 HIS A N 1
ATOM 698 C CA . HIS A 1 92 ? 0.970 -5.463 5.102 1.00 93.75 92 HIS A CA 1
ATOM 699 C C . HIS A 1 92 ? 1.748 -4.489 4.216 1.00 93.75 92 HIS A C 1
ATOM 701 O O . HIS A 1 92 ? 2.141 -4.819 3.099 1.00 93.75 92 HIS A O 1
ATOM 707 N N . ASN A 1 93 ? 2.033 -3.301 4.756 1.00 94.69 93 ASN A N 1
ATOM 708 C CA . ASN A 1 93 ? 2.806 -2.251 4.087 1.00 94.69 93 ASN A CA 1
ATOM 709 C C . ASN A 1 93 ? 2.197 -1.796 2.749 1.00 94.69 93 ASN A C 1
ATOM 711 O O . ASN A 1 93 ? 2.926 -1.469 1.811 1.00 94.69 93 ASN A O 1
ATOM 715 N N . VAL A 1 94 ? 0.866 -1.756 2.670 1.00 95.75 94 VAL A N 1
ATOM 716 C CA . VAL A 1 94 ? 0.149 -1.216 1.512 1.00 95.75 94 VAL A CA 1
ATOM 717 C C . VAL A 1 94 ? 0.206 0.305 1.564 1.00 95.75 94 VAL A C 1
ATOM 719 O O . VAL A 1 94 ? -0.129 0.905 2.587 1.00 95.75 94 VAL A O 1
ATOM 722 N N . LEU A 1 95 ? 0.647 0.927 0.474 1.00 96.75 95 LEU A N 1
ATOM 723 C CA . LEU A 1 95 ? 0.707 2.380 0.343 1.00 96.75 95 LEU A CA 1
ATOM 724 C C . LEU A 1 95 ? -0.656 2.930 -0.081 1.00 96.75 95 LEU A C 1
ATOM 726 O O . LEU A 1 95 ? -1.255 2.435 -1.034 1.00 96.75 95 LEU A O 1
ATOM 730 N N . PHE A 1 96 ? -1.119 3.973 0.602 1.00 96.88 96 PHE A N 1
ATOM 731 C CA . PHE A 1 96 ? -2.259 4.766 0.155 1.00 96.88 96 PHE A CA 1
ATOM 732 C C . PHE A 1 96 ? -1.755 5.936 -0.684 1.00 96.88 96 PHE A C 1
ATOM 734 O O . PHE A 1 96 ? -0.918 6.713 -0.205 1.00 96.88 96 PHE A O 1
ATOM 741 N N . VAL A 1 97 ? -2.244 6.041 -1.919 1.00 95.44 97 VAL A N 1
ATOM 742 C CA . VAL A 1 97 ? -1.731 6.968 -2.939 1.00 95.44 97 VAL A CA 1
ATOM 743 C C . VAL A 1 97 ? -2.850 7.854 -3.477 1.00 95.44 97 VAL A C 1
ATOM 745 O O . VAL A 1 97 ? -3.939 7.322 -3.753 1.00 95.44 97 VAL A O 1
#

Organism: Cephalotus follicularis (NCBI:txid3775)

Radius of gyration: 32.22 Å; chains: 1; bounding box: 71×68×58 Å

InterPro domains:
  IPR054722 Retrovirus-related Pol polyprotein from transposon TNT 1-94-like, beta-barrel domain [PF22936] (40-97)

Foldseek 3Di:
DDDDDDDDDDDDDDPPPVVVVVVVVPPPPPPPPVPVPPDDDDDPPDPAAEDQDPVQFPFKDFDFDDWDADPVRDIDTFGTFGWGDDPPDIDGGYTHD

Secondary structure (DSSP, 8-state):
--------------TTHHHHHHHHHTS----------------TT-S--EES-GGGEEEEEE----EEE-TTS-EEE--EEEEEE-SS-EEEEEEE-

Sequence (97 aa):
ATWDDSDESSSDEDSNEEVAQIALMALEEQEEEESDETQWYLDSGCSKHMTGDKSLFVKYEPKEGGEVTFGDNAKGKIKGVGSIGNLKTSIHNVLFV